Protein AF-A0A084AVP0-F1 (afdb_monomer)

Sequence (114 aa):
MRPNSLVPAKTLGRLLGITPTNDSEMWRLNMVMHYGQGALAAVIRAVMSYNGVRGPFSDFMFVGIRLLIDQTLENWTGVGALPWTWPVNEQIIDILHKTVFALSTGYFTDRWIQ

Secondary structure (DSSP, 8-state):
---S--HHHHHHHHHHT----SHHHHHHHHHHHHHHHHHHHHHHHHHHHHTT--SHHHHHHHHHHHHHHHHHHHHHTT----GGGS-HHHHHHHHHHHHHHHHHHHHHHHHH--

pLDDT: mean 92.25, std 10.41, range [35.47, 98.38]

Radius of gyration: 15.19 Å; Cα contacts (8 Å, |Δi|>4): 100; chains: 1; bounding box: 40×22×42 Å

Mean predicted aligned error: 3.87 Å

Organism: Stachybotrys chartarum (strain CBS 109288 / IBT 7711) (NCBI:txid1280523)

Structure (mmCIF, N/CA/C/O backbone):
data_AF-A0A084AVP0-F1
#
_entry.id   AF-A0A084AVP0-F1
#
loop_
_atom_site.group_PDB
_atom_site.id
_atom_site.type_symbol
_atom_site.label_atom_id
_atom_site.label_alt_id
_atom_site.label_comp_id
_atom_site.label_asym_id
_atom_site.label_entity_id
_atom_site.label_seq_id
_atom_site.pdbx_PDB_ins_code
_atom_site.Cartn_x
_atom_site.Cartn_y
_atom_site.Cartn_z
_atom_site.occupancy
_atom_site.B_iso_or_equiv
_atom_site.auth_seq_id
_atom_site.auth_comp_id
_atom_site.auth_asym_id
_atom_site.auth_atom_id
_atom_site.pdbx_PDB_model_num
ATOM 1 N N . MET A 1 1 ? 20.362 8.305 -11.136 1.00 35.47 1 MET A N 1
ATOM 2 C CA . MET A 1 1 ? 19.133 8.809 -10.489 1.00 35.47 1 MET A CA 1
ATOM 3 C C . MET A 1 1 ? 17.981 7.970 -11.021 1.00 35.47 1 MET A C 1
ATOM 5 O O . MET A 1 1 ? 17.783 7.968 -12.228 1.00 35.47 1 MET A O 1
ATOM 9 N N . ARG A 1 2 ? 17.331 7.146 -10.186 1.00 47.72 2 ARG A N 1
ATOM 10 C CA . ARG A 1 2 ? 16.164 6.352 -10.610 1.00 47.72 2 ARG A CA 1
ATOM 11 C C . ARG A 1 2 ? 15.012 7.334 -10.879 1.00 47.72 2 ARG A C 1
ATOM 13 O O . ARG A 1 2 ? 14.687 8.087 -9.966 1.00 47.72 2 ARG A O 1
ATOM 20 N N . PRO A 1 3 ? 14.416 7.382 -12.083 1.00 44.62 3 PRO A N 1
ATOM 21 C CA . PRO A 1 3 ? 13.152 8.085 -12.262 1.00 44.62 3 PRO A CA 1
ATOM 22 C C . PRO A 1 3 ? 12.119 7.453 -11.324 1.00 44.62 3 PRO A C 1
ATOM 24 O O . PRO A 1 3 ? 12.175 6.240 -11.100 1.00 44.62 3 PRO A O 1
ATOM 27 N N . ASN A 1 4 ? 11.231 8.277 -10.763 1.00 54.00 4 ASN A N 1
ATOM 28 C CA . ASN A 1 4 ? 10.228 7.896 -9.767 1.00 54.00 4 ASN A CA 1
ATOM 29 C C . ASN A 1 4 ? 9.631 6.503 -10.044 1.00 54.00 4 ASN A C 1
ATOM 31 O O . ASN A 1 4 ? 9.154 6.217 -11.140 1.00 54.00 4 ASN A O 1
ATOM 35 N N . SER A 1 5 ? 9.777 5.643 -9.034 1.00 68.44 5 SER A N 1
ATOM 36 C CA . SER A 1 5 ? 9.697 4.181 -9.042 1.00 68.44 5 SER A CA 1
ATOM 37 C C . SER A 1 5 ? 8.717 3.560 -10.050 1.00 68.44 5 SER A C 1
ATOM 39 O O . SER A 1 5 ? 7.517 3.502 -9.814 1.00 68.44 5 SER A O 1
ATOM 41 N N . LEU A 1 6 ? 9.250 2.997 -11.141 1.00 86.12 6 LEU A N 1
ATOM 42 C CA . LEU A 1 6 ? 8.526 2.112 -12.074 1.00 86.12 6 LEU A CA 1
ATOM 43 C C . LEU A 1 6 ? 8.351 0.681 -11.526 1.00 86.12 6 LEU A C 1
ATOM 45 O O . LEU A 1 6 ? 8.006 -0.239 -12.272 1.00 86.12 6 LEU A O 1
ATOM 49 N N . VAL A 1 7 ? 8.671 0.453 -10.249 1.00 90.00 7 VAL A N 1
ATOM 50 C CA . VAL A 1 7 ? 8.556 -0.860 -9.602 1.00 90.00 7 VAL A CA 1
ATOM 51 C C . VAL A 1 7 ? 7.115 -1.386 -9.635 1.00 90.00 7 VAL A C 1
ATOM 53 O O . VAL A 1 7 ? 6.953 -2.547 -10.017 1.00 90.00 7 VAL A O 1
ATOM 56 N N . PRO A 1 8 ? 6.063 -0.581 -9.375 1.00 92.38 8 PRO A N 1
ATOM 57 C CA . PRO A 1 8 ? 4.680 -1.038 -9.510 1.00 92.38 8 PRO A CA 1
ATOM 58 C C . PRO A 1 8 ? 4.349 -1.495 -10.935 1.00 92.38 8 PRO A C 1
ATOM 60 O O . PRO A 1 8 ? 3.811 -2.585 -11.121 1.00 92.38 8 PRO A O 1
ATOM 63 N N . ALA A 1 9 ? 4.741 -0.722 -11.955 1.00 94.38 9 ALA A N 1
ATOM 64 C CA . ALA A 1 9 ? 4.530 -1.098 -13.356 1.00 94.38 9 ALA A CA 1
ATOM 65 C C . ALA A 1 9 ? 5.213 -2.422 -13.720 1.00 94.38 9 ALA A C 1
ATOM 67 O O . ALA A 1 9 ? 4.605 -3.292 -14.342 1.00 94.38 9 ALA A O 1
ATOM 68 N N . LYS A 1 10 ? 6.475 -2.591 -13.310 1.00 93.75 10 LYS A N 1
ATOM 69 C CA . LYS A 1 10 ? 7.250 -3.816 -13.548 1.00 93.75 10 LYS A CA 1
ATOM 70 C C . LYS A 1 10 ? 6.661 -5.014 -12.808 1.00 93.75 10 LYS A C 1
ATOM 72 O O . LYS A 1 10 ? 6.597 -6.097 -13.382 1.00 93.75 10 LYS A O 1
ATOM 77 N N . THR A 1 11 ? 6.215 -4.814 -11.571 1.00 94.75 11 THR A N 1
ATOM 78 C CA . THR A 1 11 ? 5.549 -5.839 -10.759 1.00 94.75 11 THR A CA 1
ATOM 79 C C . THR A 1 11 ? 4.275 -6.304 -11.453 1.00 94.75 11 THR A C 1
ATOM 81 O O . THR A 1 11 ? 4.122 -7.492 -11.719 1.00 94.75 11 THR A O 1
ATOM 84 N N . LEU A 1 12 ? 3.405 -5.373 -11.858 1.00 96.19 12 LEU A N 1
ATOM 85 C CA . LEU A 1 12 ? 2.178 -5.711 -12.577 1.00 96.19 12 LEU A CA 1
ATOM 86 C C . LEU A 1 12 ? 2.457 -6.377 -13.929 1.00 96.19 12 LEU A C 1
ATOM 88 O O . LEU A 1 12 ? 1.807 -7.361 -14.271 1.00 96.19 12 LEU A O 1
ATOM 92 N N . GLY A 1 13 ? 3.450 -5.886 -14.675 1.00 96.44 13 GLY A N 1
ATOM 93 C CA . GLY A 1 13 ? 3.889 -6.501 -15.925 1.00 96.44 13 GLY A CA 1
ATOM 94 C C . GLY A 1 13 ? 4.313 -7.959 -15.736 1.00 96.44 13 GLY A C 1
ATOM 95 O O . GLY A 1 13 ? 3.894 -8.825 -16.498 1.00 96.44 13 GLY A O 1
ATOM 96 N N . ARG A 1 14 ? 5.060 -8.269 -14.668 1.00 95.56 14 ARG A N 1
ATOM 97 C CA . ARG A 1 14 ? 5.432 -9.650 -14.315 1.00 95.56 14 ARG A CA 1
ATOM 98 C C . ARG A 1 14 ? 4.228 -10.501 -13.910 1.00 95.56 14 ARG A C 1
ATOM 100 O O . ARG A 1 14 ? 4.151 -11.643 -14.346 1.00 95.56 14 ARG A O 1
ATOM 107 N N . LEU A 1 15 ? 3.298 -9.955 -13.124 1.00 95.44 15 LEU A N 1
ATOM 108 C CA . LEU A 1 15 ? 2.086 -10.663 -12.691 1.00 95.44 15 LEU A CA 1
ATOM 109 C C . LEU A 1 15 ? 1.162 -11.022 -13.860 1.00 95.44 15 LEU A C 1
ATOM 111 O O . LEU A 1 15 ? 0.559 -12.090 -13.858 1.00 95.44 15 LEU A O 1
ATOM 115 N N . LEU A 1 16 ? 1.049 -10.133 -14.848 1.00 96.19 16 LEU A N 1
ATOM 116 C CA . LEU A 1 16 ? 0.140 -10.294 -15.986 1.00 96.19 16 LEU A CA 1
ATOM 117 C C . LEU A 1 16 ? 0.820 -10.840 -17.250 1.00 96.19 16 LEU A C 1
ATOM 119 O O . LEU A 1 16 ? 0.147 -11.045 -18.257 1.00 96.19 16 LEU A O 1
ATOM 123 N N . GLY A 1 17 ? 2.140 -11.042 -17.233 1.00 95.88 17 GLY A N 1
ATOM 124 C CA . GLY A 1 17 ? 2.904 -11.414 -18.427 1.00 95.88 17 GLY A CA 1
ATOM 125 C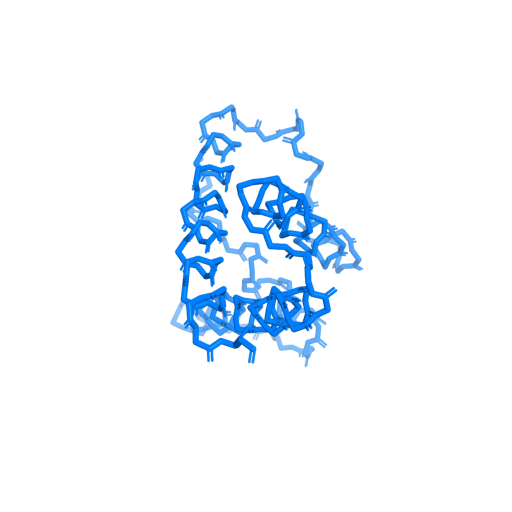 C . GLY A 1 17 ? 2.931 -10.320 -19.506 1.00 95.88 17 GLY A C 1
ATOM 126 O O . GLY A 1 17 ? 3.031 -10.629 -20.690 1.00 95.88 17 GLY A O 1
ATOM 127 N N . ILE A 1 18 ? 2.824 -9.048 -19.111 1.00 95.19 18 ILE A N 1
ATOM 128 C CA . ILE A 1 18 ? 2.806 -7.885 -20.007 1.00 95.19 18 ILE A CA 1
ATOM 129 C C . ILE A 1 18 ? 4.179 -7.207 -19.993 1.00 95.19 18 ILE A C 1
ATOM 131 O O . ILE A 1 18 ? 4.662 -6.781 -18.942 1.00 95.19 18 ILE A O 1
ATOM 135 N N . THR A 1 19 ? 4.771 -7.024 -21.175 1.00 93.06 19 THR A N 1
ATOM 136 C CA . THR A 1 19 ? 5.984 -6.215 -21.354 1.00 93.06 19 THR A CA 1
ATOM 137 C C . THR A 1 19 ? 5.603 -4.875 -21.993 1.00 93.06 19 THR A C 1
ATOM 139 O O . THR A 1 19 ? 5.258 -4.865 -23.174 1.00 93.06 19 THR A O 1
ATOM 142 N N . PRO A 1 20 ? 5.641 -3.747 -21.254 1.00 89.81 20 PRO A N 1
ATOM 143 C CA . PRO A 1 20 ? 5.354 -2.431 -21.824 1.00 89.81 20 PRO A CA 1
ATOM 144 C C . PRO A 1 20 ? 6.378 -2.078 -22.909 1.00 89.81 20 PRO A C 1
ATOM 146 O O . PRO A 1 20 ? 7.583 -2.238 -22.712 1.00 89.81 20 PRO A O 1
ATOM 149 N N . THR A 1 21 ? 5.895 -1.584 -24.046 1.00 91.81 21 THR A N 1
ATOM 150 C CA . THR A 1 21 ? 6.705 -1.275 -25.236 1.00 91.81 21 THR A CA 1
ATOM 151 C C . THR A 1 21 ? 7.150 0.185 -25.298 1.00 91.81 21 THR A C 1
ATOM 153 O O . THR A 1 21 ? 8.071 0.524 -26.037 1.00 91.81 21 THR A O 1
ATOM 156 N N . ASN A 1 22 ? 6.502 1.056 -24.523 1.00 92.81 22 ASN A N 1
ATOM 157 C CA . ASN A 1 22 ? 6.762 2.490 -24.483 1.00 92.81 22 ASN A CA 1
ATOM 158 C C . ASN A 1 22 ? 6.466 3.082 -23.092 1.00 92.81 22 ASN A C 1
ATOM 160 O O . ASN A 1 22 ? 5.829 2.452 -22.242 1.00 92.81 22 ASN A O 1
ATOM 164 N N . ASP A 1 23 ? 6.895 4.325 -22.878 1.00 91.38 23 ASP A N 1
ATOM 165 C CA . ASP A 1 23 ? 6.756 5.018 -21.592 1.00 91.38 23 ASP A CA 1
ATOM 166 C C . ASP A 1 23 ? 5.293 5.263 -21.191 1.00 91.38 23 ASP A C 1
ATOM 168 O O . ASP A 1 23 ? 4.966 5.255 -20.004 1.00 91.38 23 ASP A O 1
ATOM 172 N N . SER A 1 24 ? 4.385 5.425 -22.160 1.00 92.88 24 SER A N 1
ATOM 173 C CA . SER A 1 24 ? 2.953 5.602 -21.881 1.00 92.88 24 SER A CA 1
ATOM 174 C C . SER A 1 24 ? 2.323 4.319 -21.330 1.00 92.88 24 SER A C 1
ATOM 176 O O . SER A 1 24 ? 1.539 4.357 -20.382 1.00 92.88 24 SER A O 1
ATOM 178 N N . GLU A 1 25 ? 2.678 3.159 -21.881 1.00 93.94 25 GLU A N 1
ATOM 179 C CA . GLU A 1 25 ? 2.283 1.851 -21.345 1.00 93.94 25 GLU A CA 1
ATOM 180 C C . GLU A 1 25 ? 2.869 1.605 -19.964 1.00 93.94 25 GLU A C 1
ATOM 182 O O . GLU A 1 25 ? 2.146 1.177 -19.064 1.00 93.94 25 GLU A O 1
ATOM 187 N N . MET A 1 26 ? 4.145 1.938 -19.775 1.00 93.50 26 MET A N 1
ATOM 188 C CA . MET A 1 26 ? 4.801 1.835 -18.478 1.00 93.50 26 MET A CA 1
ATOM 189 C C . MET A 1 26 ? 4.080 2.684 -17.421 1.00 93.50 26 MET A C 1
ATOM 191 O O . MET A 1 26 ? 3.769 2.192 -16.337 1.00 93.50 26 MET A O 1
ATOM 195 N N . TRP A 1 27 ? 3.750 3.936 -17.745 1.00 94.12 27 TRP A N 1
ATOM 196 C CA . TRP A 1 27 ? 3.003 4.822 -16.853 1.00 94.12 27 TRP A CA 1
ATOM 197 C C . TRP A 1 27 ? 1.599 4.285 -16.545 1.00 94.12 27 TRP A C 1
ATOM 199 O O . TRP A 1 27 ? 1.188 4.269 -15.384 1.00 94.12 27 TRP A O 1
ATOM 209 N N . ARG A 1 28 ? 0.878 3.782 -17.557 1.00 94.75 28 ARG A N 1
ATOM 210 C CA . ARG A 1 28 ? -0.452 3.181 -17.364 1.00 94.75 28 ARG A CA 1
ATOM 211 C C . ARG A 1 28 ? -0.394 1.976 -16.432 1.00 94.75 28 ARG A C 1
ATOM 213 O O . ARG A 1 28 ? -1.177 1.921 -15.488 1.00 94.75 28 ARG A O 1
ATOM 220 N N . LEU A 1 29 ? 0.545 1.052 -16.643 1.00 95.69 29 LEU A N 1
ATOM 221 C CA . LEU A 1 29 ? 0.743 -0.092 -15.746 1.00 95.69 29 LEU A CA 1
ATOM 222 C C . LEU A 1 29 ? 1.090 0.362 -14.327 1.00 95.69 29 LEU A C 1
ATOM 224 O O . LEU A 1 29 ? 0.579 -0.207 -13.363 1.00 95.69 29 LEU A O 1
ATOM 228 N N . ASN A 1 30 ? 1.899 1.417 -14.191 1.00 94.94 30 ASN A N 1
ATOM 229 C CA . ASN A 1 30 ? 2.227 1.988 -12.890 1.00 94.94 30 ASN A CA 1
ATOM 230 C C . ASN A 1 30 ? 0.972 2.453 -12.147 1.00 94.94 30 ASN A C 1
ATOM 232 O O . ASN A 1 30 ? 0.775 2.123 -10.977 1.00 94.94 30 ASN A O 1
ATOM 236 N N . MET A 1 31 ? 0.104 3.190 -12.844 1.00 95.69 31 MET A N 1
ATOM 237 C CA . MET A 1 31 ? -1.125 3.705 -12.251 1.00 95.69 31 MET A CA 1
ATOM 238 C C . MET A 1 31 ? -2.131 2.606 -11.938 1.00 95.69 31 MET A C 1
ATOM 240 O O . MET A 1 31 ? -2.725 2.627 -10.861 1.00 95.69 31 MET A O 1
ATOM 244 N N . VAL A 1 32 ? -2.296 1.629 -12.833 1.00 96.88 32 VAL A N 1
ATOM 245 C CA . VAL A 1 32 ? -3.172 0.475 -12.593 1.00 96.88 32 VAL A CA 1
ATOM 246 C C . VAL A 1 32 ? -2.725 -0.279 -11.347 1.00 96.88 32 VAL A C 1
ATOM 248 O O . VAL A 1 32 ? -3.560 -0.586 -10.501 1.00 96.88 32 VAL A O 1
ATOM 251 N N . MET A 1 33 ? -1.423 -0.522 -11.189 1.00 96.12 33 MET A N 1
ATOM 252 C CA . MET A 1 33 ? -0.906 -1.197 -10.002 1.00 96.12 33 MET A CA 1
ATOM 253 C C . MET A 1 33 ? -1.168 -0.382 -8.733 1.00 96.12 33 MET A C 1
ATOM 255 O O . MET A 1 33 ? -1.684 -0.922 -7.757 1.00 96.12 33 MET A O 1
ATOM 259 N N . HIS A 1 34 ? -0.869 0.920 -8.745 1.00 94.00 34 HIS A N 1
ATOM 260 C CA . HIS A 1 34 ? -1.082 1.780 -7.581 1.00 94.00 34 HIS A CA 1
ATOM 261 C C . HIS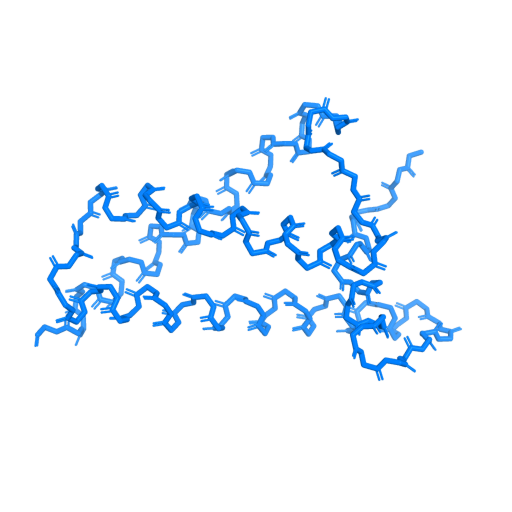 A 1 34 ? -2.550 1.841 -7.154 1.00 94.00 34 HIS A C 1
ATOM 263 O O . HIS A 1 34 ? -2.856 1.610 -5.983 1.00 94.00 34 HIS A O 1
ATOM 269 N N . TYR A 1 35 ? -3.461 2.124 -8.086 1.00 95.62 35 TYR A N 1
ATOM 270 C CA . TYR A 1 35 ? -4.882 2.221 -7.765 1.00 95.62 35 TYR A CA 1
ATOM 271 C C . TYR A 1 35 ? -5.496 0.861 -7.447 1.00 95.62 35 TYR A C 1
ATOM 273 O O . TYR A 1 35 ? -6.254 0.756 -6.487 1.00 95.62 35 TYR A O 1
ATOM 281 N N . GLY A 1 36 ? -5.151 -0.181 -8.205 1.00 96.69 36 GLY A N 1
ATOM 282 C CA . GLY A 1 36 ? -5.671 -1.530 -8.000 1.00 96.69 36 GLY A CA 1
ATOM 283 C C . GLY A 1 36 ? -5.262 -2.093 -6.643 1.00 96.69 36 GLY A C 1
ATOM 284 O O . GLY A 1 36 ? -6.111 -2.521 -5.864 1.00 96.69 36 GLY A O 1
ATOM 285 N N . GLN A 1 37 ? -3.974 -2.014 -6.307 1.00 96.12 37 GLN A N 1
ATOM 286 C CA . GLN A 1 37 ? -3.485 -2.461 -5.007 1.00 96.12 37 GLN A CA 1
ATOM 287 C C . GLN A 1 37 ? -4.024 -1.591 -3.864 1.00 96.12 37 GLN A C 1
ATOM 289 O O . GLN A 1 37 ? -4.343 -2.118 -2.800 1.00 96.12 37 GLN A O 1
ATOM 294 N N . GLY A 1 38 ? -4.157 -0.276 -4.073 1.00 96.31 38 GLY A N 1
ATOM 295 C CA . GLY A 1 38 ? -4.799 0.623 -3.114 1.00 96.31 38 GLY A CA 1
ATOM 296 C C . GLY A 1 38 ? -6.246 0.216 -2.828 1.00 96.31 38 GLY A C 1
ATOM 297 O O . GLY A 1 38 ? -6.614 0.037 -1.670 1.00 96.31 38 GLY A O 1
ATOM 298 N N . ALA A 1 39 ? -7.048 -0.011 -3.870 1.00 97.69 39 ALA A N 1
ATOM 299 C CA . ALA A 1 39 ? -8.438 -0.439 -3.744 1.00 97.69 39 ALA A CA 1
ATOM 300 C C . ALA A 1 39 ? -8.564 -1.800 -3.039 1.00 97.69 39 ALA A C 1
ATOM 302 O O . ALA A 1 39 ? -9.345 -1.935 -2.100 1.00 97.69 39 ALA A O 1
ATOM 303 N N . LEU A 1 40 ? -7.754 -2.792 -3.429 1.00 97.50 40 LEU A N 1
ATOM 304 C CA . LEU A 1 40 ? -7.751 -4.112 -2.788 1.00 97.50 40 LEU A CA 1
ATOM 305 C C . LEU A 1 40 ? -7.318 -4.037 -1.318 1.00 97.50 40 LEU A C 1
ATOM 307 O O . LEU A 1 40 ? -7.934 -4.664 -0.459 1.00 97.50 40 LEU A O 1
ATOM 311 N N . ALA A 1 41 ? -6.307 -3.229 -0.997 1.00 97.81 41 ALA A N 1
ATOM 312 C CA . ALA A 1 41 ? -5.915 -3.001 0.388 1.00 97.81 41 ALA A CA 1
ATOM 313 C C . ALA A 1 41 ? -7.033 -2.302 1.182 1.00 97.81 41 ALA A C 1
ATOM 315 O O . ALA A 1 41 ? -7.275 -2.653 2.335 1.00 97.81 41 ALA A O 1
ATOM 316 N N . ALA A 1 42 ? -7.756 -1.353 0.583 1.00 97.25 42 ALA A N 1
ATOM 317 C CA . ALA A 1 42 ? -8.881 -0.692 1.241 1.00 97.25 42 ALA A CA 1
ATOM 318 C C . ALA A 1 42 ? -10.016 -1.669 1.591 1.00 97.25 42 ALA A C 1
ATOM 320 O O . ALA A 1 42 ? -10.634 -1.516 2.643 1.00 97.25 42 ALA A O 1
ATOM 321 N N . VAL A 1 43 ? -10.239 -2.715 0.784 1.00 97.94 43 VAL A N 1
ATOM 322 C CA . VAL A 1 43 ? -11.164 -3.808 1.139 1.00 97.94 43 VAL A CA 1
ATOM 323 C C . VAL A 1 43 ? -10.709 -4.516 2.417 1.00 97.94 43 VAL A C 1
ATOM 325 O O . VAL A 1 43 ? -11.529 -4.766 3.296 1.00 97.94 43 VAL A O 1
ATOM 328 N N . ILE A 1 44 ? -9.408 -4.774 2.582 1.00 97.94 44 ILE A N 1
ATOM 329 C CA . ILE A 1 44 ? -8.871 -5.351 3.827 1.00 97.94 44 ILE A CA 1
ATOM 330 C C . ILE A 1 44 ? -9.166 -4.422 5.012 1.00 97.94 44 ILE A C 1
ATOM 332 O O . ILE A 1 44 ? -9.675 -4.880 6.034 1.00 97.94 44 ILE A O 1
ATOM 336 N N . ARG A 1 45 ? -8.924 -3.110 4.873 1.00 98.00 45 ARG A N 1
ATOM 337 C CA . ARG A 1 45 ? -9.223 -2.135 5.939 1.00 98.00 45 ARG A CA 1
ATOM 338 C C . ARG A 1 45 ? -10.716 -2.052 6.267 1.00 98.00 45 ARG A C 1
ATOM 340 O O . ARG A 1 45 ? -11.070 -1.899 7.436 1.00 98.00 45 ARG A O 1
ATOM 347 N N . ALA A 1 46 ? -11.579 -2.179 5.262 1.00 97.69 46 ALA A N 1
ATOM 348 C CA . ALA A 1 46 ? -13.026 -2.246 5.434 1.00 97.69 46 ALA A CA 1
ATOM 349 C C . ALA A 1 46 ? -13.444 -3.499 6.220 1.00 97.69 46 ALA A C 1
ATOM 351 O O . ALA A 1 46 ? -14.233 -3.394 7.156 1.00 97.69 46 ALA A O 1
ATOM 352 N N . VAL A 1 47 ? -12.862 -4.663 5.907 1.00 98.00 47 VAL A N 1
ATOM 353 C CA . VAL A 1 47 ? -13.088 -5.911 6.655 1.00 98.00 47 VAL A CA 1
ATOM 354 C C . VAL A 1 47 ? -12.590 -5.791 8.096 1.00 98.00 47 VAL A C 1
ATOM 356 O O . VAL A 1 47 ? -13.300 -6.203 9.011 1.00 98.00 47 VAL A O 1
ATOM 359 N N . MET A 1 48 ? -11.416 -5.193 8.327 1.00 97.56 48 MET A N 1
ATOM 360 C CA . MET A 1 48 ? -10.929 -4.901 9.683 1.00 97.56 48 MET A CA 1
ATOM 361 C C . MET A 1 48 ? -11.949 -4.063 10.462 1.00 97.56 48 MET A C 1
ATOM 363 O O . MET A 1 48 ? -12.318 -4.431 11.577 1.00 97.56 48 MET A O 1
ATOM 367 N N . SER A 1 49 ? -12.460 -2.993 9.842 1.00 97.56 49 SER A N 1
ATOM 368 C CA . SER A 1 49 ? -13.463 -2.122 10.455 1.00 97.56 49 SER A CA 1
ATOM 369 C C . SER A 1 49 ? -14.753 -2.867 10.791 1.00 97.56 49 SER A C 1
ATOM 371 O O . SER A 1 49 ? -15.219 -2.799 11.925 1.00 97.56 49 SER A O 1
ATOM 373 N N . TYR A 1 50 ? -15.291 -3.635 9.840 1.00 97.50 50 TYR A N 1
ATOM 374 C CA . TYR A 1 50 ? -16.503 -4.437 10.024 1.00 97.50 50 TYR A CA 1
ATOM 375 C C . TYR A 1 50 ? -16.387 -5.415 11.205 1.00 97.50 50 TYR A C 1
ATOM 377 O O . TYR A 1 50 ? -17.344 -5.620 11.942 1.00 97.50 50 TYR A O 1
ATOM 385 N N . ASN A 1 51 ? -15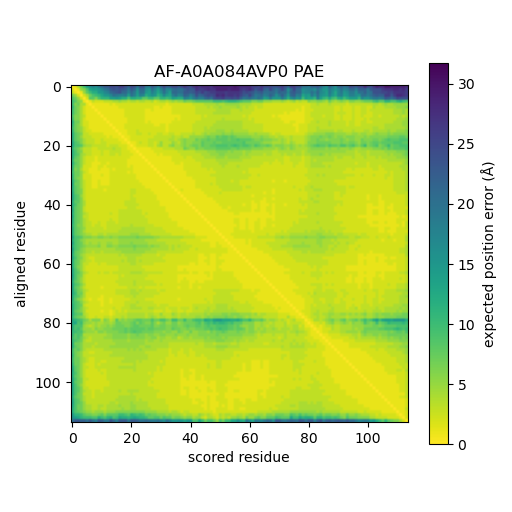.194 -5.973 11.432 1.00 97.06 51 ASN A N 1
ATOM 386 C CA . ASN A 1 51 ? -14.914 -6.882 12.549 1.00 97.06 51 ASN A CA 1
ATOM 387 C C . ASN A 1 51 ? -14.522 -6.157 13.855 1.00 97.06 51 ASN A C 1
ATOM 389 O O . ASN A 1 51 ? -14.020 -6.785 14.785 1.00 97.06 51 ASN A O 1
ATOM 393 N N . GLY A 1 52 ? -14.713 -4.838 13.940 1.00 95.75 52 GLY A N 1
ATOM 394 C CA . GLY A 1 52 ? -14.445 -4.048 15.144 1.00 95.75 52 GLY A CA 1
ATOM 395 C C . GLY A 1 52 ? -12.979 -3.657 15.358 1.00 95.75 52 GLY A C 1
ATOM 396 O O . GLY A 1 52 ? -12.672 -2.982 16.341 1.00 95.75 52 GLY A O 1
ATOM 397 N N . VAL A 1 53 ? -12.069 -4.003 1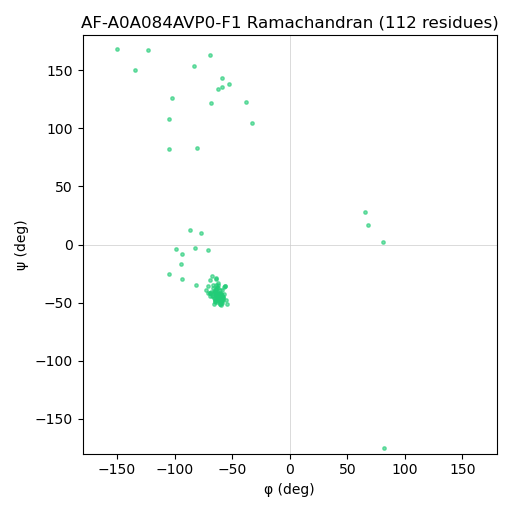4.441 1.00 97.12 53 VAL A N 1
ATOM 398 C CA . VAL A 1 53 ? -10.661 -3.576 14.483 1.00 97.12 53 VAL A CA 1
ATOM 399 C C . VAL A 1 53 ? -10.565 -2.153 13.926 1.00 97.12 53 VAL A C 1
ATOM 401 O O . VAL A 1 53 ? -10.296 -1.934 12.742 1.00 97.12 53 VAL A O 1
ATOM 404 N N . ARG A 1 54 ? -10.836 -1.173 14.791 1.00 96.69 54 ARG A N 1
ATOM 405 C CA . ARG A 1 54 ? -11.029 0.244 14.438 1.00 96.69 54 ARG A CA 1
ATOM 406 C C . ARG A 1 54 ? -10.062 1.176 15.176 1.00 96.69 54 ARG A C 1
ATOM 408 O O . ARG A 1 54 ? -9.421 0.788 16.153 1.00 96.69 54 ARG A O 1
ATOM 415 N N . GLY A 1 55 ? -9.995 2.425 14.722 1.00 95.94 55 GLY A N 1
ATOM 416 C CA . GLY A 1 55 ? -9.242 3.496 15.374 1.00 95.94 55 GLY A CA 1
ATOM 417 C C . GLY A 1 55 ? -7.736 3.508 15.068 1.00 95.94 55 GLY A C 1
ATOM 418 O O . GLY A 1 55 ? -7.240 2.712 14.270 1.00 95.94 55 GLY A O 1
ATOM 419 N N . PRO A 1 56 ? -6.972 4.400 15.722 1.00 95.69 56 PRO A N 1
ATOM 420 C CA . PRO A 1 56 ? -5.607 4.745 15.308 1.00 95.69 56 PRO A CA 1
ATOM 421 C C . PRO A 1 56 ? -4.610 3.581 15.382 1.00 95.69 56 PRO A C 1
ATOM 423 O O . PRO A 1 56 ? -3.663 3.526 14.601 1.00 95.69 56 PRO A O 1
ATOM 426 N N . PHE A 1 57 ? -4.823 2.616 16.282 1.00 97.12 57 PHE A N 1
ATOM 427 C CA . PHE A 1 57 ? -3.990 1.412 16.325 1.00 97.12 57 PHE A CA 1
ATOM 428 C C . PHE A 1 57 ? -4.260 0.477 15.135 1.00 97.12 57 PHE A C 1
ATOM 430 O O . PHE A 1 57 ? -3.328 -0.115 14.593 1.00 97.12 57 PHE A O 1
ATOM 437 N N . SER A 1 58 ? -5.517 0.390 14.680 1.00 97.25 58 SER A N 1
ATOM 438 C CA . SER A 1 58 ? -5.880 -0.323 13.448 1.00 97.25 58 SER A CA 1
ATOM 439 C C . SER A 1 58 ? -5.203 0.303 12.231 1.00 97.25 58 SER A C 1
ATOM 441 O O . SER A 1 58 ? -4.626 -0.408 11.409 1.00 97.25 58 SER A O 1
ATOM 443 N N . ASP A 1 59 ? -5.174 1.635 12.162 1.00 97.69 59 ASP A N 1
ATOM 444 C CA . ASP A 1 59 ? -4.518 2.350 11.066 1.00 97.69 59 ASP A CA 1
ATOM 445 C C . ASP A 1 59 ? -3.003 2.116 11.057 1.00 97.69 59 ASP A C 1
ATOM 447 O O . ASP A 1 59 ? -2.433 1.857 9.998 1.00 97.69 59 ASP A O 1
ATOM 451 N N . PHE A 1 60 ? -2.356 2.107 12.229 1.00 97.88 60 PHE A N 1
ATOM 452 C CA . PHE A 1 60 ? -0.944 1.734 12.352 1.00 97.88 60 PHE A CA 1
ATOM 453 C C . PHE A 1 60 ? -0.674 0.308 11.843 1.00 97.88 60 PHE A C 1
ATOM 455 O O . PHE A 1 60 ? 0.224 0.105 11.023 1.00 97.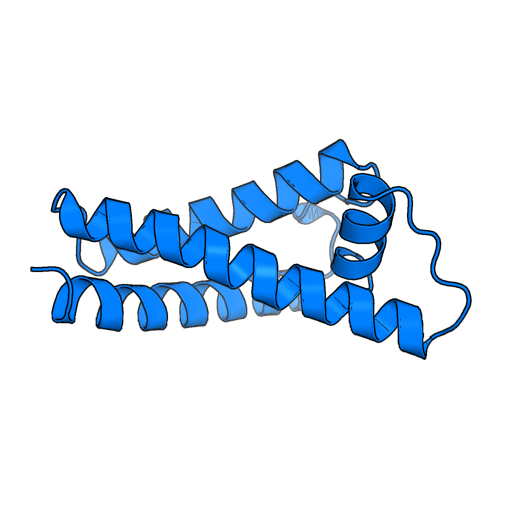88 60 PHE A O 1
ATOM 462 N N . MET A 1 61 ? -1.477 -0.677 12.264 1.00 98.19 61 MET A N 1
ATOM 463 C CA . MET A 1 61 ? -1.364 -2.049 11.748 1.00 98.19 61 MET A CA 1
ATOM 464 C C . MET A 1 61 ? -1.564 -2.096 10.230 1.00 98.19 61 MET A C 1
ATOM 466 O O . MET A 1 61 ? -0.852 -2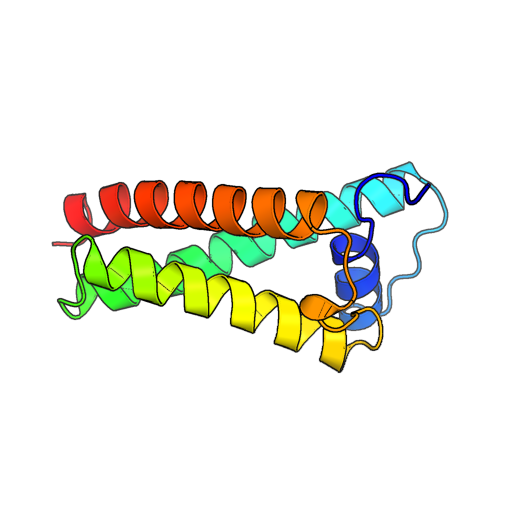.812 9.524 1.00 98.19 61 MET A O 1
ATOM 470 N N . PHE A 1 62 ? -2.500 -1.304 9.710 1.00 98.19 62 PHE A N 1
ATOM 471 C CA . PHE A 1 62 ? -2.805 -1.261 8.289 1.00 98.19 62 PHE A CA 1
ATOM 472 C C . PHE A 1 62 ? -1.683 -0.633 7.443 1.00 98.19 62 PHE A C 1
ATOM 474 O O . PHE A 1 62 ? -1.454 -1.082 6.318 1.00 98.19 62 PHE A O 1
ATOM 481 N N . VAL A 1 63 ? -0.903 0.315 7.981 1.00 98.19 63 VAL A N 1
ATOM 482 C CA . VAL A 1 63 ? 0.362 0.753 7.351 1.00 98.19 63 VAL A CA 1
ATOM 483 C C . VAL A 1 63 ? 1.317 -0.431 7.183 1.00 98.19 63 VAL A C 1
ATOM 485 O O . VAL A 1 63 ? 1.877 -0.621 6.102 1.00 98.19 63 VAL A O 1
ATOM 488 N N . GLY A 1 64 ? 1.454 -1.267 8.217 1.00 97.06 64 GLY A N 1
ATOM 489 C CA . GLY A 1 64 ? 2.239 -2.501 8.156 1.00 97.06 64 GLY A CA 1
ATOM 490 C C . GLY A 1 64 ? 1.733 -3.465 7.080 1.00 97.06 64 GLY A C 1
ATOM 491 O O . GLY A 1 64 ? 2.518 -3.950 6.270 1.00 97.06 64 GLY A O 1
ATOM 492 N N . ILE A 1 65 ? 0.416 -3.677 6.998 1.00 97.44 65 ILE A N 1
ATOM 493 C CA . ILE A 1 65 ? -0.210 -4.500 5.948 1.00 97.44 65 ILE A CA 1
ATOM 494 C C . ILE A 1 65 ? 0.118 -3.955 4.552 1.00 97.44 65 ILE A C 1
ATOM 496 O O . ILE A 1 65 ? 0.505 -4.722 3.672 1.00 97.44 65 ILE A O 1
ATOM 500 N N . ARG A 1 66 ? 0.022 -2.637 4.339 1.00 96.56 66 ARG A N 1
ATOM 501 C CA . ARG A 1 66 ? 0.385 -1.998 3.063 1.00 96.56 66 ARG A CA 1
ATOM 502 C C . ARG A 1 66 ? 1.847 -2.251 2.694 1.00 96.56 66 ARG A C 1
ATOM 504 O O . ARG A 1 66 ? 2.120 -2.591 1.550 1.00 96.56 66 ARG A O 1
ATOM 511 N N . LEU A 1 67 ? 2.774 -2.109 3.642 1.00 94.75 67 LEU A N 1
ATOM 512 C CA . LEU A 1 67 ? 4.194 -2.408 3.418 1.00 94.75 67 LEU A CA 1
ATOM 513 C C . LEU A 1 67 ? 4.416 -3.884 3.067 1.00 94.75 67 LEU A C 1
ATOM 515 O O . LEU A 1 67 ? 5.163 -4.188 2.140 1.00 94.75 67 LEU A O 1
ATOM 519 N N . LEU A 1 68 ? 3.742 -4.797 3.769 1.00 95.31 68 LEU A N 1
ATOM 520 C CA . LEU A 1 68 ? 3.849 -6.234 3.520 1.00 95.31 68 LEU A CA 1
ATOM 521 C C . LEU A 1 68 ? 3.322 -6.631 2.139 1.00 95.31 68 LEU A C 1
ATOM 523 O O . LEU A 1 68 ? 3.940 -7.471 1.489 1.00 95.31 68 LEU A O 1
ATOM 527 N N . ILE A 1 69 ? 2.220 -6.036 1.677 1.00 95.44 69 ILE A N 1
ATOM 528 C CA . ILE A 1 69 ? 1.676 -6.291 0.335 1.00 95.44 69 ILE A CA 1
ATOM 529 C C . ILE A 1 69 ? 2.711 -5.925 -0.732 1.00 95.44 69 ILE A C 1
ATOM 531 O O . ILE A 1 69 ? 3.020 -6.759 -1.582 1.00 95.44 69 ILE A O 1
ATOM 535 N N . ASP A 1 70 ? 3.284 -4.722 -0.651 1.00 92.19 70 ASP A N 1
ATOM 536 C CA . ASP A 1 70 ? 4.280 -4.243 -1.616 1.00 92.19 70 ASP A CA 1
ATOM 537 C C . ASP A 1 70 ? 5.495 -5.170 -1.620 1.00 92.19 70 ASP A C 1
ATOM 539 O O . ASP A 1 70 ? 5.856 -5.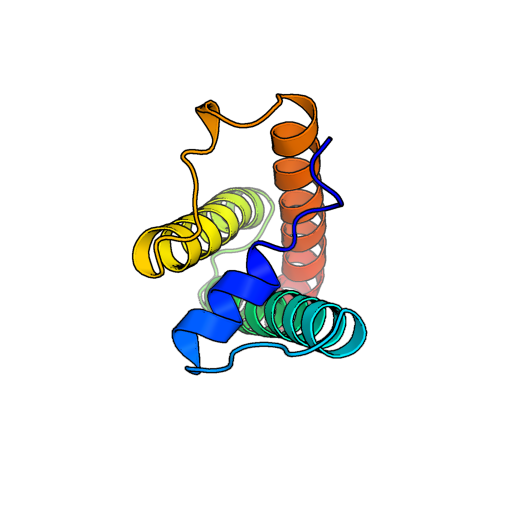728 -2.652 1.00 92.19 70 ASP A O 1
ATOM 543 N N . GLN A 1 71 ? 6.067 -5.433 -0.443 1.00 92.12 71 GLN A N 1
ATOM 544 C CA . GLN A 1 71 ? 7.237 -6.299 -0.328 1.00 92.12 71 GLN A CA 1
ATOM 545 C C . GLN A 1 71 ? 6.961 -7.727 -0.793 1.00 92.12 71 GLN A C 1
ATOM 547 O O . GLN A 1 71 ? 7.834 -8.355 -1.385 1.00 92.12 71 GLN A O 1
ATOM 552 N N . THR A 1 72 ? 5.758 -8.249 -0.573 1.00 93.69 72 THR A N 1
ATOM 553 C CA . THR A 1 72 ? 5.396 -9.582 -1.061 1.00 93.69 72 THR A CA 1
ATOM 554 C C . THR A 1 72 ? 5.359 -9.599 -2.584 1.00 93.69 72 THR A C 1
ATOM 556 O O . THR A 1 72 ? 6.006 -10.442 -3.198 1.00 93.69 72 THR A O 1
ATOM 559 N N . LEU A 1 73 ? 4.648 -8.659 -3.209 1.00 94.38 73 LEU A N 1
ATOM 560 C CA . LEU A 1 73 ? 4.463 -8.638 -4.661 1.00 94.38 73 LEU A CA 1
ATOM 561 C C . LEU A 1 73 ? 5.763 -8.312 -5.401 1.00 94.38 73 LEU A C 1
ATOM 563 O O . LEU A 1 73 ? 6.116 -8.980 -6.375 1.00 94.38 73 LEU A O 1
ATOM 567 N N . GLU A 1 74 ? 6.506 -7.320 -4.924 1.00 92.06 74 GLU A N 1
ATOM 568 C CA . GLU A 1 74 ? 7.757 -6.892 -5.541 1.00 92.06 74 GLU A CA 1
ATOM 569 C C . GLU A 1 74 ? 8.838 -7.975 -5.431 1.00 92.06 74 GLU A C 1
ATOM 571 O O . GLU A 1 74 ? 9.511 -8.274 -6.421 1.00 92.06 74 GLU A O 1
ATOM 576 N N . ASN A 1 75 ? 8.991 -8.612 -4.2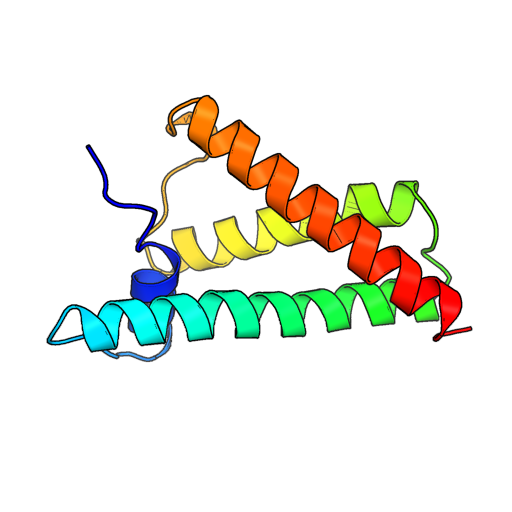63 1.00 91.75 75 ASN A N 1
ATOM 577 C CA . ASN A 1 75 ? 9.986 -9.675 -4.090 1.00 91.75 75 ASN A CA 1
ATOM 578 C C . ASN A 1 75 ? 9.572 -10.962 -4.811 1.00 91.75 75 ASN A C 1
ATOM 580 O O . ASN A 1 75 ? 10.414 -11.602 -5.439 1.00 91.75 75 ASN A O 1
ATOM 584 N N . TRP A 1 76 ? 8.283 -11.322 -4.794 1.00 93.06 76 TRP A N 1
ATOM 585 C CA . TRP A 1 76 ? 7.793 -12.512 -5.496 1.00 93.06 76 TRP A CA 1
ATOM 586 C C . TRP A 1 76 ? 7.968 -12.412 -7.016 1.00 93.06 76 TRP A C 1
ATOM 588 O O . TRP A 1 76 ? 8.297 -13.395 -7.674 1.00 93.06 76 TRP A O 1
ATOM 598 N N . THR A 1 77 ? 7.824 -11.210 -7.576 1.00 92.81 77 THR A N 1
ATOM 599 C CA . THR A 1 77 ? 8.057 -10.955 -9.007 1.00 92.81 77 THR A CA 1
ATOM 600 C C . THR A 1 77 ? 9.531 -10.736 -9.367 1.00 92.81 77 THR A C 1
ATOM 602 O O . THR A 1 77 ? 9.855 -10.568 -10.546 1.00 92.81 77 THR A O 1
ATOM 605 N N . GLY A 1 78 ? 10.435 -10.733 -8.379 1.00 90.25 78 GLY A N 1
ATOM 606 C CA . GLY A 1 78 ? 11.866 -10.479 -8.565 1.00 90.25 78 GLY A CA 1
ATOM 607 C C . GLY A 1 78 ? 12.202 -9.041 -8.978 1.00 90.25 78 GLY A C 1
ATOM 608 O O . GLY A 1 78 ? 13.284 -8.791 -9.506 1.00 90.25 78 GLY A O 1
ATOM 609 N N . VAL A 1 79 ? 11.270 -8.100 -8.795 1.00 88.88 79 VAL A N 1
ATOM 610 C CA . VAL A 1 79 ? 11.442 -6.675 -9.131 1.00 88.88 79 VAL A CA 1
ATOM 611 C C . VAL A 1 79 ? 11.941 -5.876 -7.921 1.00 88.88 79 VAL A C 1
ATOM 613 O O . VAL A 1 79 ? 12.628 -4.865 -8.090 1.00 88.88 79 VAL A O 1
ATOM 616 N N . GLY A 1 80 ? 11.579 -6.328 -6.720 1.00 83.38 80 GLY A N 1
ATOM 617 C CA . GLY A 1 80 ? 11.819 -5.653 -5.453 1.00 83.38 80 GLY A CA 1
ATOM 618 C C . GLY A 1 80 ? 13.277 -5.608 -5.020 1.00 83.38 80 GLY A C 1
ATOM 619 O O . GLY A 1 80 ? 14.139 -6.350 -5.490 1.00 83.38 80 GLY A O 1
ATOM 620 N N . ALA A 1 81 ? 13.535 -4.709 -4.079 1.00 84.56 81 ALA A N 1
ATOM 621 C CA . ALA A 1 81 ? 14.760 -4.661 -3.301 1.00 84.56 81 ALA A CA 1
ATOM 622 C C . ALA A 1 81 ? 14.382 -4.448 -1.838 1.00 84.56 81 ALA A C 1
ATOM 624 O O . ALA A 1 81 ? 13.381 -3.794 -1.548 1.00 84.56 81 ALA A O 1
ATOM 625 N N . LEU A 1 82 ? 15.200 -4.962 -0.923 1.00 82.44 82 LEU A N 1
ATOM 626 C CA . LEU A 1 82 ? 14.927 -4.876 0.509 1.00 82.44 82 LEU A CA 1
ATOM 627 C C . LEU A 1 82 ? 14.813 -3.402 0.950 1.00 82.44 82 LEU A C 1
ATOM 629 O O . LEU A 1 82 ? 15.682 -2.614 0.564 1.00 82.44 82 LEU A O 1
ATOM 633 N N . PRO A 1 83 ? 13.826 -3.006 1.777 1.00 79.81 83 PRO A N 1
ATOM 634 C CA . PRO A 1 83 ? 13.573 -1.592 2.086 1.00 79.81 83 PRO A CA 1
ATOM 635 C C . PRO A 1 83 ? 14.782 -0.851 2.666 1.00 79.81 83 PRO A C 1
ATOM 637 O O . PRO A 1 83 ? 15.036 0.300 2.326 1.00 79.81 83 PRO A O 1
ATOM 640 N N . TRP A 1 84 ? 15.598 -1.531 3.475 1.00 83.00 84 TRP A N 1
ATOM 641 C CA . TRP A 1 84 ? 16.821 -0.973 4.068 1.00 83.00 84 TRP A CA 1
ATOM 642 C C . TRP A 1 84 ? 17.965 -0.746 3.068 1.00 83.00 84 TRP A C 1
ATOM 644 O O . TRP A 1 84 ? 19.001 -0.201 3.438 1.00 83.00 84 TRP A O 1
ATOM 654 N N . THR A 1 85 ? 17.799 -1.154 1.807 1.00 86.19 85 THR A N 1
ATOM 655 C CA . THR A 1 85 ? 18.743 -0.855 0.717 1.00 86.19 85 THR A CA 1
ATOM 656 C C . THR A 1 85 ? 18.365 0.408 -0.059 1.00 86.19 85 THR A C 1
ATOM 658 O O . THR A 1 85 ? 19.138 0.863 -0.902 1.00 86.19 85 THR A O 1
ATOM 661 N N . TRP A 1 86 ? 17.183 0.979 0.199 1.00 86.69 86 TRP A N 1
ATOM 662 C CA . TRP A 1 86 ? 16.704 2.173 -0.491 1.00 86.69 86 TRP A CA 1
ATOM 663 C C . TRP A 1 86 ? 17.281 3.444 0.143 1.00 86.69 86 TRP A C 1
ATOM 665 O O . TRP A 1 86 ? 17.549 3.465 1.349 1.00 86.69 86 TRP A O 1
ATOM 675 N N . PRO A 1 87 ? 17.415 4.539 -0.623 1.00 90.12 87 PRO A N 1
ATOM 676 C CA . PRO A 1 87 ? 17.689 5.854 -0.057 1.00 90.12 87 PRO A CA 1
ATOM 677 C C . PRO A 1 87 ? 16.683 6.221 1.047 1.00 90.12 87 PRO A C 1
ATOM 679 O O . PRO A 1 87 ? 15.480 6.000 0.906 1.00 90.12 87 PRO A O 1
ATOM 682 N N . VAL A 1 88 ? 17.161 6.805 2.150 1.00 91.62 88 VAL A N 1
ATOM 683 C CA . VAL A 1 88 ? 16.328 7.118 3.332 1.00 91.62 88 VAL A CA 1
ATOM 684 C C . VAL A 1 88 ? 15.138 8.017 2.980 1.00 91.62 88 VAL A C 1
ATOM 686 O O . VAL A 1 88 ? 14.043 7.838 3.504 1.00 91.62 88 VAL A O 1
ATOM 689 N N . ASN A 1 89 ? 15.319 8.957 2.053 1.00 91.69 89 ASN A N 1
ATOM 690 C CA . ASN A 1 89 ? 14.245 9.819 1.562 1.00 91.69 89 ASN A CA 1
ATOM 691 C C . ASN A 1 89 ? 13.124 9.031 0.865 1.00 91.69 89 ASN A C 1
ATOM 693 O O . ASN A 1 89 ? 11.959 9.373 1.043 1.00 91.69 89 ASN A O 1
ATOM 697 N N . GLU A 1 90 ? 13.447 7.974 0.114 1.00 88.94 90 GLU A N 1
ATOM 698 C CA . GLU A 1 90 ? 12.440 7.114 -0.521 1.00 88.94 90 GLU A CA 1
ATOM 699 C C . GLU A 1 90 ? 11.661 6.319 0.532 1.00 88.94 90 GLU A C 1
ATOM 701 O O . GLU A 1 90 ? 10.436 6.255 0.463 1.00 88.94 90 GLU A O 1
ATOM 706 N N . GLN A 1 91 ? 12.345 5.805 1.560 1.00 91.50 91 GLN A N 1
ATOM 707 C CA . GLN A 1 91 ? 11.698 5.108 2.678 1.00 91.50 91 GLN A CA 1
ATOM 708 C C . GLN A 1 91 ? 10.729 6.027 3.438 1.00 91.50 91 GLN A C 1
ATOM 710 O O . GLN A 1 91 ? 9.602 5.637 3.738 1.00 91.50 91 GLN A O 1
ATOM 715 N N . ILE A 1 92 ? 11.144 7.268 3.717 1.00 94.19 92 ILE A N 1
ATOM 716 C CA . ILE A 1 92 ? 10.298 8.262 4.392 1.00 94.19 92 ILE A CA 1
ATOM 717 C C . ILE A 1 92 ? 9.053 8.564 3.555 1.00 94.19 92 ILE A C 1
ATOM 719 O O . ILE A 1 92 ? 7.943 8.540 4.087 1.00 94.19 92 ILE A O 1
ATOM 723 N N . ILE A 1 93 ? 9.218 8.831 2.256 1.00 93.00 93 ILE A N 1
ATOM 724 C CA . ILE A 1 93 ? 8.092 9.115 1.354 1.00 93.00 93 ILE A CA 1
ATOM 725 C C . ILE A 1 93 ? 7.125 7.930 1.316 1.00 93.00 93 ILE A C 1
ATOM 727 O O . ILE A 1 93 ? 5.912 8.133 1.381 1.00 93.00 93 ILE A O 1
ATOM 731 N N . ASP A 1 94 ? 7.645 6.705 1.260 1.00 92.38 94 ASP A N 1
ATOM 732 C CA . ASP A 1 94 ? 6.828 5.500 1.195 1.00 92.38 94 ASP A CA 1
ATOM 733 C C . ASP A 1 94 ? 5.985 5.288 2.463 1.00 92.38 94 ASP A C 1
ATOM 735 O O . ASP A 1 94 ? 4.767 5.086 2.395 1.00 92.38 94 ASP A O 1
ATOM 739 N N . ILE A 1 95 ? 6.612 5.425 3.636 1.00 95.50 95 ILE A N 1
ATOM 740 C CA . ILE A 1 95 ? 5.927 5.320 4.929 1.00 95.50 95 ILE A CA 1
ATOM 741 C C . ILE A 1 95 ? 4.879 6.427 5.073 1.00 95.50 95 ILE A C 1
ATOM 743 O O . ILE A 1 95 ? 3.747 6.150 5.478 1.00 95.50 95 ILE A O 1
ATOM 747 N N . LEU A 1 96 ? 5.213 7.673 4.719 1.00 97.75 96 LEU A N 1
ATOM 748 C CA . LEU A 1 96 ? 4.278 8.798 4.796 1.00 97.75 96 LEU A CA 1
ATOM 749 C C . LEU A 1 96 ? 3.074 8.597 3.871 1.00 97.75 96 LEU A C 1
ATOM 751 O O . LEU A 1 96 ? 1.936 8.758 4.312 1.00 97.75 96 LEU A O 1
ATOM 755 N N . HIS A 1 97 ? 3.299 8.190 2.621 1.00 95.75 97 HIS A N 1
ATOM 756 C CA . HIS A 1 97 ? 2.228 7.909 1.665 1.00 95.75 97 HIS A CA 1
ATOM 757 C C . HIS A 1 97 ? 1.271 6.829 2.188 1.00 95.75 97 HIS A C 1
ATOM 759 O O . HIS A 1 97 ? 0.051 7.013 2.181 1.00 95.75 97 HIS A O 1
ATOM 765 N N . LYS A 1 98 ? 1.813 5.719 2.705 1.00 96.62 98 LYS A N 1
ATOM 766 C CA . LYS A 1 98 ? 1.014 4.627 3.279 1.00 96.62 98 LYS A CA 1
ATOM 767 C C . LYS A 1 98 ? 0.285 5.042 4.553 1.00 96.62 98 LYS A C 1
ATOM 769 O O . LYS A 1 98 ? -0.847 4.616 4.755 1.00 96.62 98 LYS A O 1
ATOM 774 N N . THR A 1 99 ? 0.889 5.904 5.367 1.00 98.31 99 THR A N 1
ATOM 775 C CA . THR A 1 99 ? 0.262 6.462 6.573 1.00 98.31 99 THR A CA 1
ATOM 776 C C . THR A 1 99 ? -0.929 7.343 6.218 1.00 98.31 99 THR A C 1
ATOM 778 O O . THR A 1 99 ? -2.018 7.135 6.746 1.00 98.31 99 THR A O 1
ATOM 781 N N . VAL A 1 100 ? -0.772 8.273 5.270 1.00 98.38 100 VAL A N 1
ATOM 782 C CA . VAL A 1 100 ? -1.882 9.115 4.790 1.00 98.38 100 VAL A CA 1
ATOM 783 C C . VAL A 1 100 ? -3.004 8.252 4.218 1.00 98.38 100 VAL A C 1
ATOM 785 O O . VAL A 1 100 ? -4.176 8.475 4.530 1.00 98.38 100 VAL A O 1
ATOM 788 N N . PHE A 1 101 ? -2.656 7.235 3.426 1.00 97.94 101 PHE A N 1
ATOM 789 C CA . PHE A 1 101 ? -3.628 6.295 2.876 1.00 97.94 101 PHE A CA 1
ATOM 790 C C . PHE A 1 101 ? -4.376 5.524 3.975 1.00 97.94 101 PHE A C 1
ATOM 792 O O . PHE A 1 101 ? -5.602 5.408 3.917 1.00 97.94 101 PHE A O 1
ATOM 799 N N . ALA A 1 102 ? -3.657 5.025 4.985 1.00 98.31 102 ALA A N 1
ATOM 800 C CA . ALA A 1 102 ? -4.223 4.259 6.088 1.00 98.31 102 ALA A CA 1
ATOM 801 C C . ALA A 1 102 ? -5.179 5.091 6.942 1.00 98.31 102 ALA A C 1
ATOM 803 O O . ALA A 1 102 ? -6.305 4.659 7.160 1.00 98.31 102 ALA A O 1
ATOM 804 N N . LEU A 1 103 ? -4.774 6.300 7.341 1.00 98.31 103 LEU A N 1
ATOM 805 C CA . LEU A 1 103 ? -5.612 7.207 8.129 1.00 98.31 103 LEU A CA 1
ATOM 806 C C . LEU A 1 103 ? -6.861 7.638 7.354 1.00 98.31 103 LEU A C 1
ATOM 808 O O . LEU A 1 103 ? -7.963 7.638 7.897 1.00 98.31 103 LEU A O 1
ATOM 812 N N . SER A 1 104 ? -6.708 7.968 6.067 1.00 98.12 104 SER A N 1
ATOM 813 C CA . SER A 1 104 ? -7.837 8.391 5.228 1.00 98.12 104 SER A CA 1
ATOM 814 C C . SER A 1 104 ? -8.842 7.253 5.043 1.00 98.12 104 SER A C 1
ATOM 816 O O . SER A 1 104 ? -10.036 7.423 5.277 1.00 98.12 104 SER A O 1
ATOM 818 N N . THR A 1 105 ? -8.363 6.064 4.667 1.00 97.75 105 THR A N 1
ATOM 819 C CA . THR A 1 105 ? -9.222 4.886 4.471 1.00 97.75 105 THR A CA 1
ATOM 820 C C . THR A 1 105 ? -9.842 4.429 5.788 1.00 97.75 105 THR A C 1
ATOM 822 O O . THR A 1 105 ? -11.022 4.082 5.829 1.00 97.75 105 THR A O 1
ATOM 825 N N . GLY A 1 106 ? -9.070 4.459 6.874 1.00 97.44 106 GLY A N 1
ATOM 826 C CA . GLY A 1 106 ? -9.528 4.128 8.215 1.00 97.44 106 GLY A CA 1
ATOM 827 C C . GLY A 1 106 ? -10.656 5.034 8.679 1.00 97.44 106 GLY A C 1
ATOM 828 O O . GLY A 1 106 ? -11.705 4.535 9.075 1.00 97.44 106 GLY A O 1
ATOM 829 N N . TYR A 1 107 ? -10.505 6.350 8.507 1.00 97.56 107 TYR A N 1
ATOM 830 C CA . TYR A 1 107 ? -11.558 7.319 8.803 1.00 97.56 107 TYR A CA 1
ATOM 831 C C . TYR A 1 107 ? -12.866 7.001 8.065 1.00 97.56 107 TYR A C 1
ATOM 833 O O . TYR A 1 107 ? -13.918 6.908 8.697 1.00 97.56 107 TYR A O 1
ATOM 841 N N . PHE A 1 108 ? -12.819 6.800 6.743 1.00 97.62 108 PHE A N 1
ATOM 842 C CA . PHE A 1 108 ? -14.031 6.523 5.964 1.00 97.62 108 PHE A CA 1
ATOM 843 C C . PHE A 1 108 ? -14.653 5.169 6.310 1.00 97.62 108 PHE A C 1
ATOM 845 O O . PHE A 1 108 ? -15.866 5.085 6.498 1.00 97.62 108 PHE A O 1
ATOM 852 N N . THR A 1 109 ? -13.842 4.117 6.429 1.00 96.94 109 THR A N 1
ATOM 853 C CA . THR A 1 109 ? -14.345 2.772 6.744 1.00 96.94 109 THR A CA 1
ATOM 854 C C . THR A 1 109 ? -14.946 2.710 8.144 1.00 96.94 109 THR A C 1
ATOM 856 O O . THR A 1 109 ? -16.080 2.270 8.276 1.00 96.94 109 THR A O 1
ATOM 859 N N . ASP A 1 110 ? -14.283 3.254 9.165 1.00 96.69 110 ASP A N 1
ATOM 860 C CA . ASP A 1 110 ? -14.803 3.266 10.541 1.00 96.69 110 ASP A CA 1
ATOM 861 C C . A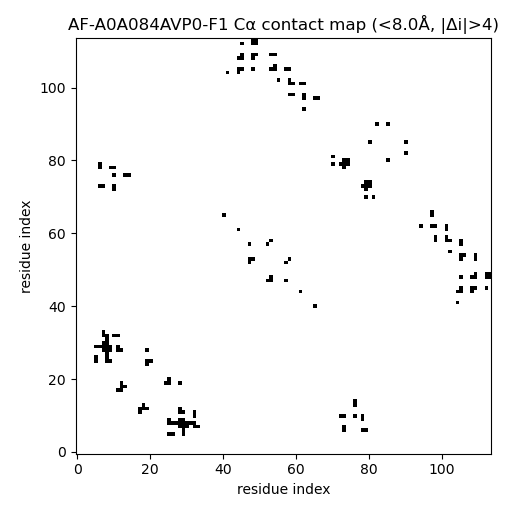SP A 1 110 ? -16.047 4.152 10.697 1.00 96.69 110 ASP A C 1
ATOM 863 O O . ASP A 1 110 ? -16.896 3.913 11.562 1.00 96.69 110 ASP A O 1
ATOM 867 N N . ARG A 1 111 ? -16.182 5.180 9.852 1.00 95.56 111 ARG A N 1
ATOM 868 C CA . ARG A 1 111 ? -17.335 6.080 9.874 1.00 95.56 111 ARG A CA 1
ATOM 869 C C . ARG A 1 111 ? -18.557 5.522 9.149 1.00 95.56 111 ARG A C 1
ATOM 871 O O . ARG A 1 111 ? -19.672 5.855 9.557 1.00 95.56 111 ARG A O 1
ATOM 878 N N . TRP A 1 112 ? -18.363 4.774 8.063 1.00 95.19 112 TRP A N 1
ATOM 879 C CA . TRP A 1 112 ? -19.442 4.319 7.174 1.00 95.19 112 TRP A CA 1
ATOM 880 C C . TRP A 1 112 ? -19.801 2.843 7.336 1.00 95.19 112 TRP A C 1
ATOM 882 O O . TRP A 1 112 ? -20.933 2.469 7.045 1.00 95.19 112 TRP A O 1
ATOM 892 N N . ILE A 1 113 ? -18.867 2.015 7.801 1.00 89.75 113 ILE A N 1
ATOM 893 C CA . ILE A 1 113 ? -19.061 0.583 8.036 1.00 89.75 113 ILE A CA 1
ATOM 894 C C . ILE A 1 113 ? -19.189 0.399 9.547 1.00 89.75 113 ILE A C 1
ATOM 896 O O . ILE A 1 113 ? -18.202 0.120 10.232 1.00 89.75 113 ILE A O 1
ATOM 900 N N . GLN A 1 114 ? -20.393 0.642 10.072 1.00 65.44 114 GLN A N 1
ATOM 901 C CA . GLN A 1 114 ? -20.714 0.511 11.497 1.00 65.44 114 GLN A CA 1
ATOM 902 C C . GLN A 1 114 ? -21.495 -0.759 11.774 1.00 65.44 114 GLN A C 1
ATOM 904 O O . GLN A 1 114 ? -22.564 -0.933 11.150 1.00 65.44 114 GLN A O 1
#

Solvent-accessible surface area (backbone atoms only — not comparable to full-atom values): 6260 Å² total; per-residue (Å²): 133,82,70,83,77,59,55,45,16,52,28,45,20,59,75,70,74,46,78,67,90,47,72,67,49,38,51,48,37,27,50,50,36,52,53,51,53,48,53,56,50,47,52,52,53,37,53,35,18,66,71,67,49,54,62,73,67,38,26,55,53,44,30,52,51,55,52,50,52,51,53,50,50,22,49,74,59,70,67,48,73,65,72,92,77,51,60,68,68,58,52,50,52,51,54,50,54,39,43,54,49,22,50,54,50,43,53,53,27,52,71,71,45,119

Foldseek 3Di:
DDDPDLLQLLLQCLVVVHDDPDPVSSVVSNVCSVVVLLVVLLVVLLVCLLVVVADDVSLVVSLVVSVVVSCCSSVVSVNDDDLVVDDPVVNVVSSVVSSVSSVVSRVVSNVPND